Protein AF-A0ABD5SCU9-F1 (afdb_monomer)

Nearest PDB structures (foldseek):
  7f8a-assembly1_A  TM=7.297E-01  e=6.684E-02  Mycolicibacterium smegmatis
  7f8c-assembly1_A  TM=8.350E-01  e=1.208E-01  Mycolicibacterium smegmatis
  8iav-assembly1_A  TM=4.274E-01  e=5.855E-01  Streptococcus pneumoniae R6
  1pwh-assembly1_A  TM=5.058E-01  e=3.457E+00  Rattus norvegicus
  1p5j-assembly1_A  TM=4.187E-01  e=1.791E+00  Homo sapiens

Sequence (76 aa):
MVSPSRRALVDELGRYDRLLEIGIGTRPGVARALADRGRDVVAIDVADVADAADGHSSESPGSLRFYRADIVALAA

Solvent-accessible surface area (backbone atoms only — not comparable to full-at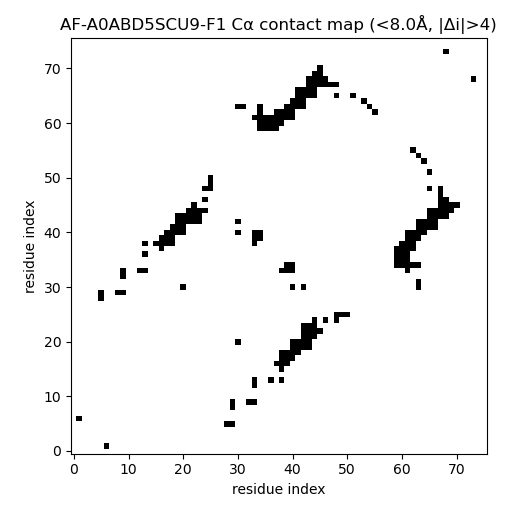om values): 4569 Å² total; per-residue (Å²): 132,85,54,69,69,52,52,54,50,40,62,66,54,59,79,46,63,69,48,76,42,78,67,41,64,92,64,54,66,51,56,51,56,31,13,68,71,41,17,38,29,42,35,28,20,72,58,85,52,89,74,63,68,77,69,72,62,94,79,48,77,24,41,63,46,79,44,73,45,56,64,74,72,71,74,109

Organism: NCBI:txid175631

pLDDT: mean 87.16, std 14.7, range [48.12, 98.19]

Mean predicted aligned error: 5.44 Å

InterPro domains:
  IPR005353 Uncharacterised protein family UPF0146 [PF03686] (15-72)
  IPR029063 S-adenosyl-L-methionine-dependent methyltransferase superfamily [G3DSA:3.40.50.150] (2-76)
  IPR029063 S-adenosyl-L-methionine-dependent methyltransferase superfamily [SSF53335] (6-74)

Secondary structure (DSSP, 8-state):
---HHHHHHHHHHTT-SEEEEE--TT--HHHHHHHHTT-EEEEEESS--TT-S----TT-SSEEEEEE--HHHHT-

Structure (mmCIF, N/CA/C/O backbone):
data_AF-A0ABD5SCU9-F1
#
_entry.id   AF-A0ABD5SCU9-F1
#
loop_
_atom_site.group_PDB
_atom_site.id
_atom_site.type_symbol
_atom_site.label_atom_id
_atom_site.label_alt_id
_atom_site.label_comp_id
_atom_site.label_asym_id
_atom_site.label_entity_id
_atom_site.label_seq_id
_atom_site.pdbx_PDB_ins_code
_atom_site.Cartn_x
_atom_site.Cartn_y
_atom_site.Cartn_z
_atom_site.occupancy
_atom_site.B_iso_or_equiv
_atom_site.auth_seq_id
_atom_site.auth_comp_id
_atom_site.auth_asym_id
_atom_site.auth_atom_id
_atom_site.pdbx_PDB_model_num
ATOM 1 N N . MET A 1 1 ? 8.084 15.855 6.179 1.00 72.62 1 MET A N 1
ATOM 2 C CA . MET A 1 1 ? 6.788 16.518 5.905 1.00 72.62 1 MET A CA 1
ATOM 3 C C . MET A 1 1 ? 6.035 15.699 4.860 1.00 72.62 1 MET A C 1
ATOM 5 O O . MET A 1 1 ? 6.633 15.363 3.846 1.00 72.62 1 MET A O 1
ATOM 9 N N . VAL A 1 2 ? 4.785 15.299 5.114 1.00 82.50 2 VAL A N 1
ATOM 10 C CA . VAL A 1 2 ? 4.002 14.474 4.169 1.00 82.50 2 VAL A CA 1
ATOM 11 C C . VAL A 1 2 ? 3.506 15.342 3.009 1.00 82.50 2 VAL A C 1
ATOM 13 O O . VAL A 1 2 ? 2.978 16.428 3.254 1.00 82.50 2 VAL A O 1
ATOM 16 N N . SER A 1 3 ? 3.668 14.887 1.760 1.00 92.44 3 SER A N 1
ATOM 17 C CA . SER A 1 3 ? 3.228 15.659 0.589 1.00 92.44 3 SER A CA 1
ATOM 18 C C . SER A 1 3 ? 1.704 15.877 0.597 1.00 92.44 3 SER A C 1
ATOM 20 O O . SER A 1 3 ? 0.969 14.999 1.061 1.00 92.44 3 SER A O 1
ATOM 22 N N . PRO A 1 4 ? 1.201 17.014 0.075 1.00 94.06 4 PRO A N 1
ATOM 23 C CA . PRO A 1 4 ? -0.239 17.275 -0.003 1.00 94.06 4 PRO A CA 1
ATOM 24 C C . PRO A 1 4 ? -1.009 16.168 -0.730 1.00 94.06 4 PRO A C 1
ATOM 26 O O . PRO A 1 4 ? -2.037 15.718 -0.236 1.00 94.06 4 PRO A O 1
ATOM 29 N N . SER A 1 5 ? -0.459 15.659 -1.836 1.00 93.88 5 SER A N 1
ATOM 30 C CA . SER A 1 5 ? -1.057 14.566 -2.608 1.00 93.88 5 SER A CA 1
ATOM 31 C C . SER A 1 5 ? -1.195 13.282 -1.792 1.00 93.88 5 SER A C 1
ATOM 33 O O . SER A 1 5 ? -2.209 12.602 -1.891 1.00 93.88 5 SER A O 1
ATOM 35 N N . ARG A 1 6 ? -0.207 12.960 -0.941 1.00 94.19 6 ARG A N 1
ATOM 36 C CA . ARG A 1 6 ? -0.294 11.780 -0.074 1.00 94.19 6 ARG A CA 1
ATOM 37 C C . ARG A 1 6 ? -1.424 11.928 0.936 1.00 94.19 6 ARG A C 1
ATOM 39 O O . ARG A 1 6 ? -2.180 10.987 1.110 1.00 94.19 6 ARG A O 1
ATOM 46 N N . ARG A 1 7 ? -1.561 13.094 1.576 1.00 95.62 7 ARG A N 1
ATOM 47 C CA . ARG A 1 7 ? -2.655 13.321 2.536 1.00 95.62 7 ARG A CA 1
ATOM 48 C C . ARG A 1 7 ? -4.020 13.174 1.869 1.00 95.62 7 ARG A C 1
ATOM 50 O O . ARG A 1 7 ? -4.835 12.411 2.362 1.00 95.62 7 ARG A O 1
ATOM 57 N N . ALA A 1 8 ? -4.204 13.812 0.712 1.00 97.31 8 ALA A N 1
ATOM 58 C CA . ALA A 1 8 ? -5.453 13.736 -0.041 1.00 97.31 8 ALA A CA 1
ATOM 59 C C . ALA A 1 8 ? -5.836 12.288 -0.398 1.00 97.31 8 ALA A C 1
ATOM 61 O O . ALA A 1 8 ? -6.986 11.902 -0.214 1.00 97.31 8 ALA A O 1
ATOM 62 N N . LEU A 1 9 ? -4.872 11.471 -0.846 1.00 96.81 9 LEU A N 1
ATOM 63 C CA . LEU A 1 9 ? -5.114 10.053 -1.129 1.00 96.81 9 LEU A CA 1
ATOM 64 C C . LEU A 1 9 ? -5.522 9.272 0.123 1.00 96.81 9 LEU A C 1
ATOM 66 O O . LEU A 1 9 ? -6.490 8.526 0.077 1.00 96.81 9 LEU A O 1
ATOM 70 N N . VAL A 1 10 ? -4.814 9.438 1.244 1.00 97.38 10 VAL A N 1
ATOM 71 C CA . VAL A 1 10 ? -5.119 8.692 2.479 1.00 97.38 10 VAL A CA 1
ATOM 72 C C . VAL A 1 10 ? -6.477 9.119 3.057 1.00 97.38 10 VAL A C 1
ATOM 74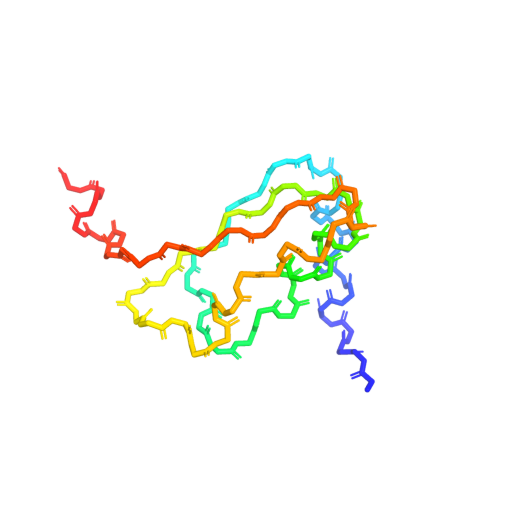 O O . VAL A 1 10 ? -7.190 8.288 3.616 1.00 97.38 10 VAL A O 1
ATOM 77 N N . ASP A 1 11 ? -6.856 10.394 2.930 1.00 97.62 11 ASP A N 1
ATOM 78 C CA . ASP A 1 11 ? -8.160 10.898 3.380 1.00 97.62 11 ASP A CA 1
ATOM 79 C C . ASP A 1 11 ? -9.307 10.319 2.544 1.00 97.62 11 ASP A C 1
ATOM 81 O O . ASP A 1 11 ? -10.252 9.774 3.109 1.00 97.62 11 ASP A O 1
ATOM 85 N N . GLU A 1 12 ? -9.197 10.356 1.214 1.00 97.94 12 GLU A N 1
ATOM 86 C CA . GLU A 1 12 ? -10.229 9.817 0.321 1.00 97.94 12 GLU A CA 1
ATOM 87 C C . GLU A 1 12 ? -10.349 8.290 0.430 1.00 97.94 12 GLU A C 1
ATOM 89 O O . GLU A 1 12 ? -11.448 7.744 0.524 1.00 97.94 12 GLU A O 1
ATOM 94 N N . LEU A 1 13 ? -9.217 7.584 0.436 1.00 98.00 13 LEU A N 1
ATOM 95 C CA . LEU A 1 13 ? -9.187 6.122 0.461 1.00 98.00 13 LEU A CA 1
ATOM 96 C C . LEU A 1 13 ? -9.501 5.544 1.848 1.00 98.00 13 LEU A C 1
ATOM 98 O O . LEU A 1 13 ? -9.949 4.405 1.947 1.00 98.00 13 LEU A O 1
ATOM 102 N N . GLY A 1 14 ? -9.332 6.325 2.918 1.00 97.06 14 GLY A N 1
ATOM 103 C CA . GLY A 1 14 ? -9.601 5.896 4.293 1.00 97.06 14 GLY A CA 1
ATOM 104 C C . GLY A 1 14 ? -11.065 5.547 4.580 1.00 97.06 14 GLY A C 1
ATOM 105 O O . GLY A 1 14 ? -11.349 4.943 5.612 1.00 97.06 14 GLY A O 1
ATOM 106 N N . ARG A 1 15 ? -11.992 5.885 3.673 1.00 97.06 15 ARG A N 1
ATOM 107 C CA . ARG A 1 15 ? -13.403 5.474 3.753 1.00 97.06 15 ARG A CA 1
ATOM 108 C C . ARG A 1 15 ? -13.637 3.990 3.455 1.00 97.06 15 ARG A C 1
ATOM 110 O O . ARG A 1 15 ? -14.744 3.509 3.669 1.00 97.06 15 ARG A O 1
ATOM 117 N N . TYR A 1 16 ? -12.641 3.296 2.907 1.00 98.19 16 TYR A N 1
ATOM 118 C CA . TYR A 1 16 ? -12.721 1.877 2.577 1.00 98.19 16 TYR A CA 1
ATOM 119 C C . TYR A 1 16 ? -11.993 1.043 3.625 1.00 98.19 16 TYR A C 1
ATOM 121 O O . TYR A 1 16 ? -10.891 1.387 4.043 1.00 98.19 16 TYR A O 1
ATOM 129 N N . ASP A 1 17 ? -12.579 -0.086 4.008 1.00 96.06 17 ASP A N 1
ATOM 130 C CA . ASP A 1 17 ? -11.977 -0.966 5.015 1.00 96.06 17 ASP A CA 1
ATOM 131 C C . ASP A 1 17 ? -10.850 -1.830 4.442 1.00 96.06 17 ASP A C 1
ATOM 133 O O . ASP A 1 17 ? -9.887 -2.141 5.141 1.00 96.06 17 ASP A O 1
ATOM 137 N N . ARG A 1 18 ? -10.959 -2.202 3.160 1.00 97.38 18 ARG A N 1
ATOM 138 C CA . ARG A 1 18 ? -10.020 -3.088 2.463 1.00 97.38 18 ARG A CA 1
ATOM 139 C C . ARG A 1 18 ? -9.545 -2.455 1.172 1.00 97.38 18 ARG A C 1
ATOM 141 O O . ARG A 1 18 ? -10.365 -2.042 0.354 1.00 97.38 18 ARG A O 1
ATOM 148 N N . LEU A 1 19 ? -8.232 -2.417 0.980 1.00 98.12 19 LEU A N 1
ATOM 149 C CA . LEU A 1 19 ? -7.600 -1.793 -0.172 1.00 98.12 19 LEU A CA 1
ATOM 150 C C . LEU A 1 19 ? -6.533 -2.695 -0.783 1.00 98.12 19 LEU A C 1
ATOM 152 O O . LEU A 1 19 ? -5.869 -3.475 -0.098 1.00 98.12 19 LEU A O 1
ATOM 156 N N . LEU A 1 20 ? -6.362 -2.536 -2.091 1.00 96.19 20 LEU A N 1
ATOM 157 C CA . LEU A 1 20 ? -5.288 -3.141 -2.860 1.00 96.19 20 LEU A CA 1
ATOM 158 C C . LEU A 1 20 ? -4.475 -2.032 -3.533 1.00 96.19 20 LEU A C 1
ATOM 160 O O . LEU A 1 20 ? -5.036 -1.230 -4.277 1.00 96.19 20 LEU A O 1
ATOM 164 N N . GLU A 1 21 ? -3.167 -2.002 -3.293 1.00 95.56 21 GLU A N 1
ATOM 165 C CA . GLU A 1 21 ? -2.225 -1.134 -4.002 1.00 95.56 21 GLU A CA 1
ATOM 166 C C . GLU A 1 21 ? -1.387 -1.980 -4.966 1.00 95.56 21 GLU A C 1
ATOM 168 O O . GLU A 1 21 ? -0.719 -2.925 -4.551 1.00 95.56 21 GLU A O 1
ATOM 173 N N . ILE A 1 22 ? -1.434 -1.649 -6.257 1.00 95.75 22 ILE A N 1
ATOM 174 C CA . ILE A 1 22 ? -0.663 -2.314 -7.314 1.00 95.75 22 ILE A CA 1
ATOM 175 C C . ILE A 1 22 ? 0.482 -1.389 -7.729 1.00 95.75 22 ILE A C 1
ATOM 177 O O . ILE A 1 22 ? 0.244 -0.227 -8.055 1.00 95.75 22 ILE A O 1
ATOM 181 N N . GLY A 1 23 ? 1.707 -1.910 -7.754 1.00 94.06 23 GLY A N 1
ATOM 182 C CA . GLY A 1 23 ? 2.912 -1.133 -8.039 1.00 94.06 23 GLY A CA 1
ATOM 183 C C . GLY A 1 23 ? 3.379 -0.306 -6.839 1.00 94.06 23 GLY A C 1
ATOM 184 O O . GLY A 1 23 ? 3.684 0.878 -6.989 1.00 94.06 23 GLY A O 1
ATOM 185 N N . ILE A 1 24 ? 3.399 -0.909 -5.642 1.00 93.56 24 ILE A N 1
ATOM 186 C CA . ILE A 1 24 ? 3.783 -0.233 -4.386 1.00 93.56 24 ILE A CA 1
ATOM 187 C C . ILE A 1 24 ? 5.223 0.322 -4.424 1.00 93.56 24 ILE A C 1
ATOM 189 O O . ILE A 1 24 ? 5.544 1.332 -3.781 1.00 93.56 24 ILE A O 1
ATOM 193 N N . GLY A 1 25 ? 6.106 -0.323 -5.193 1.00 91.56 25 GLY A N 1
ATOM 194 C CA . GLY A 1 25 ? 7.521 -0.002 -5.304 1.00 91.56 25 GLY A CA 1
ATOM 195 C C . GLY A 1 25 ? 8.218 0.129 -3.946 1.00 91.56 25 GLY A C 1
ATOM 196 O O . GLY A 1 25 ? 7.942 -0.585 -2.985 1.00 91.56 25 GLY A O 1
ATOM 197 N N . THR A 1 26 ? 9.137 1.091 -3.849 1.00 89.12 26 THR A N 1
ATOM 198 C CA . THR A 1 26 ? 9.936 1.361 -2.638 1.00 89.12 26 THR A CA 1
ATOM 199 C C . THR A 1 26 ? 9.375 2.489 -1.771 1.00 89.12 26 THR A C 1
ATOM 201 O O . THR A 1 26 ? 10.020 2.934 -0.823 1.00 89.12 26 THR A O 1
ATOM 204 N N . ARG A 1 27 ? 8.184 3.012 -2.094 1.00 89.25 27 ARG A N 1
ATOM 205 C CA . ARG A 1 27 ? 7.602 4.186 -1.421 1.00 89.25 27 ARG A CA 1
ATOM 206 C C . ARG A 1 27 ? 6.202 3.880 -0.882 1.00 89.25 27 ARG A C 1
ATOM 208 O O . ARG A 1 27 ? 5.251 4.535 -1.308 1.00 89.25 27 ARG A O 1
ATOM 215 N N . PRO A 1 28 ? 6.066 3.004 0.132 1.00 91.31 28 PRO A N 1
ATOM 216 C CA . PRO A 1 28 ? 4.773 2.522 0.631 1.00 91.31 28 PRO A CA 1
ATOM 217 C C . PRO A 1 28 ? 4.026 3.541 1.512 1.00 91.31 28 PRO A C 1
ATOM 219 O O . PRO A 1 28 ? 3.340 3.192 2.467 1.00 91.31 28 PRO A O 1
ATOM 222 N N . GLY A 1 29 ? 4.202 4.839 1.258 1.00 91.94 29 GLY A N 1
ATOM 223 C CA . GLY A 1 29 ? 3.749 5.902 2.149 1.00 91.94 29 GLY A CA 1
ATOM 224 C C . GLY A 1 29 ? 2.230 6.043 2.247 1.00 91.94 29 GLY A C 1
ATOM 225 O O . GLY A 1 29 ? 1.761 6.543 3.264 1.00 91.94 29 GLY A O 1
ATOM 226 N N . VAL A 1 30 ? 1.480 5.655 1.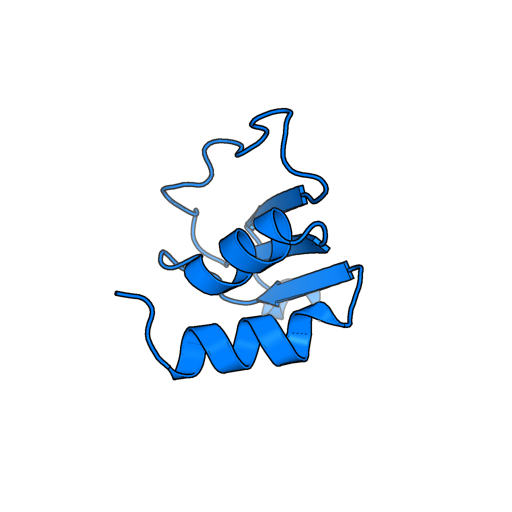210 1.00 94.81 30 VAL A N 1
ATOM 227 C CA . VAL A 1 30 ? 0.007 5.648 1.237 1.00 94.81 30 VAL A CA 1
ATOM 228 C C . VAL A 1 30 ? -0.485 4.395 1.957 1.00 94.81 30 VAL A C 1
ATOM 230 O O . VAL A 1 30 ? -1.181 4.528 2.959 1.00 94.81 30 VAL A O 1
ATOM 233 N N . ALA A 1 31 ? -0.044 3.209 1.524 1.00 95.00 31 ALA A N 1
ATOM 234 C CA . ALA A 1 31 ? -0.356 1.935 2.168 1.00 95.00 31 ALA A CA 1
ATOM 235 C C . ALA A 1 31 ? -0.092 1.924 3.685 1.00 95.00 31 ALA A C 1
ATOM 237 O O . ALA A 1 31 ? -0.978 1.554 4.452 1.00 95.00 31 ALA A O 1
ATOM 238 N N . ARG A 1 32 ? 1.088 2.390 4.132 1.00 93.12 32 ARG A N 1
ATOM 239 C CA . ARG A 1 32 ? 1.422 2.480 5.568 1.00 93.12 32 ARG A CA 1
ATOM 240 C C . ARG A 1 32 ? 0.450 3.396 6.314 1.00 93.12 32 ARG A C 1
ATOM 242 O O . ARG A 1 32 ? -0.130 2.985 7.306 1.00 93.12 32 ARG A O 1
ATOM 249 N N . ALA A 1 33 ? 0.191 4.592 5.786 1.00 94.25 33 ALA A N 1
ATOM 250 C CA . ALA A 1 33 ? -0.713 5.547 6.428 1.00 94.25 33 ALA A CA 1
ATOM 251 C C . ALA A 1 33 ? -2.175 5.060 6.492 1.00 94.25 33 ALA A C 1
ATOM 253 O O . ALA A 1 33 ? -2.916 5.453 7.391 1.00 94.25 33 ALA A O 1
ATOM 254 N N . LEU A 1 34 ? -2.610 4.226 5.543 1.00 95.69 34 LEU A N 1
ATOM 255 C CA . LEU A 1 34 ? -3.922 3.579 5.584 1.00 95.69 34 LEU A CA 1
ATOM 256 C C . LEU A 1 34 ? -3.965 2.465 6.639 1.00 95.69 34 LEU A C 1
ATOM 258 O O . LEU A 1 34 ? -4.925 2.407 7.407 1.00 95.69 34 LEU A O 1
ATOM 262 N N . ALA A 1 35 ? -2.921 1.641 6.738 1.00 95.06 35 ALA A N 1
ATOM 263 C CA . ALA A 1 35 ? -2.809 0.633 7.794 1.00 95.06 35 ALA A CA 1
ATOM 264 C C . ALA A 1 35 ? -2.789 1.267 9.198 1.00 95.06 35 ALA A C 1
ATOM 266 O O . ALA A 1 35 ? -3.550 0.842 10.068 1.00 95.06 35 ALA A O 1
ATOM 267 N N . ASP A 1 36 ? -2.050 2.368 9.377 1.00 93.06 36 ASP A N 1
ATOM 268 C CA . ASP A 1 36 ? -2.036 3.164 10.616 1.00 93.06 36 ASP A CA 1
ATOM 269 C C . ASP A 1 36 ? -3.439 3.703 10.979 1.00 93.06 36 ASP A C 1
ATOM 271 O O . ASP A 1 36 ? -3.764 3.902 12.149 1.00 93.06 36 ASP A O 1
ATOM 275 N N . ARG A 1 37 ? -4.311 3.924 9.980 1.00 93.94 37 ARG A N 1
ATOM 276 C CA . ARG A 1 37 ? -5.719 4.340 10.152 1.00 93.94 37 ARG A CA 1
ATOM 277 C C . ARG A 1 37 ? -6.691 3.177 10.356 1.00 93.94 37 ARG A C 1
ATOM 279 O O . ARG A 1 37 ? -7.908 3.391 10.313 1.00 93.94 37 ARG A O 1
ATOM 286 N N . GLY A 1 38 ? -6.192 1.962 10.546 1.00 95.38 38 GLY A N 1
ATOM 287 C CA . GLY A 1 38 ? -7.027 0.791 10.786 1.00 95.38 38 GLY A CA 1
ATOM 288 C C . GLY A 1 38 ? -7.564 0.119 9.529 1.00 95.38 38 GLY A C 1
ATOM 289 O O . GLY A 1 38 ? -8.576 -0.566 9.613 1.00 95.38 38 GLY A O 1
ATOM 290 N N . ARG A 1 39 ? -6.958 0.360 8.359 1.00 96.50 39 ARG A N 1
ATOM 291 C CA . ARG A 1 39 ? -7.388 -0.269 7.102 1.00 96.50 39 ARG A CA 1
ATOM 292 C C . ARG A 1 39 ? -6.561 -1.512 6.799 1.00 96.50 39 ARG A C 1
ATOM 294 O O . ARG A 1 39 ? -5.375 -1.565 7.112 1.00 96.50 39 ARG A O 1
ATOM 301 N N . ASP A 1 40 ? -7.174 -2.482 6.134 1.00 96.75 40 ASP A N 1
ATOM 302 C CA . ASP A 1 40 ? -6.479 -3.655 5.614 1.00 96.75 40 ASP A CA 1
ATOM 303 C C . ASP A 1 40 ? -5.991 -3.384 4.195 1.00 96.75 40 ASP A C 1
ATOM 305 O O .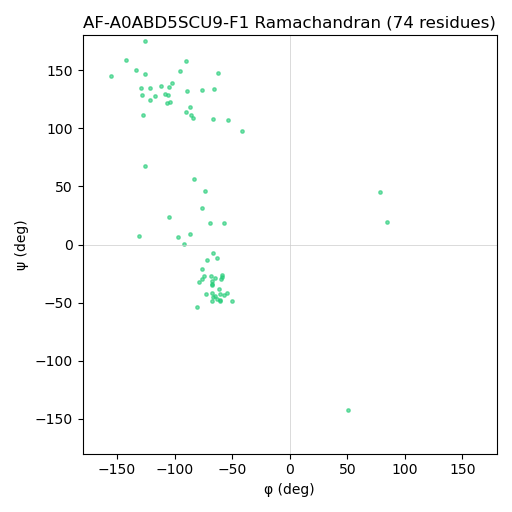 ASP A 1 40 ? -6.784 -3.240 3.264 1.00 96.75 40 ASP A O 1
ATOM 309 N N . VAL A 1 41 ? -4.677 -3.345 4.014 1.00 96.50 41 VAL A N 1
ATOM 310 C CA . VAL A 1 41 ? -4.032 -3.061 2.738 1.00 96.50 41 VAL A CA 1
ATOM 311 C C . VAL A 1 41 ? -3.226 -4.268 2.282 1.00 96.50 41 VAL A C 1
ATOM 313 O O . VAL A 1 41 ? -2.375 -4.801 2.995 1.00 96.50 41 VAL A O 1
ATOM 316 N N . VAL A 1 42 ? -3.478 -4.685 1.049 1.00 95.62 42 VAL A N 1
ATOM 317 C CA . VAL A 1 42 ? -2.624 -5.618 0.321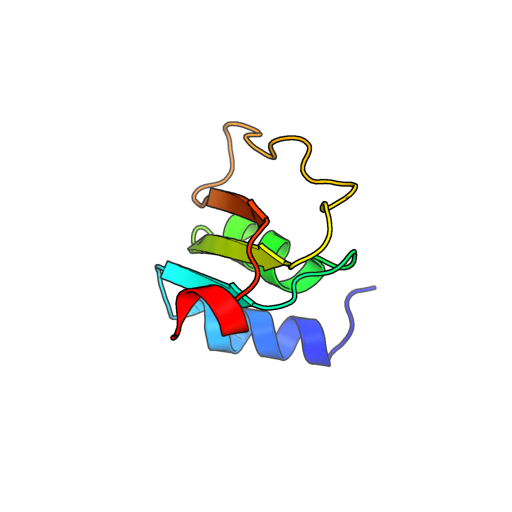 1.00 95.62 42 VAL A CA 1
ATOM 318 C C . VAL A 1 42 ? -1.832 -4.813 -0.703 1.00 95.62 42 VAL A C 1
ATOM 320 O O . VAL A 1 42 ? -2.407 -4.104 -1.521 1.00 95.62 42 VAL A O 1
ATOM 323 N N . ALA A 1 43 ? -0.512 -4.893 -0.644 1.00 95.19 43 ALA A N 1
ATOM 324 C CA . ALA A 1 43 ? 0.396 -4.227 -1.560 1.00 95.19 43 ALA A CA 1
ATOM 325 C C . ALA A 1 43 ? 1.038 -5.262 -2.487 1.00 95.19 43 ALA A C 1
ATOM 327 O O . ALA A 1 43 ? 1.567 -6.270 -2.018 1.00 95.19 43 ALA A O 1
ATOM 328 N N . ILE A 1 44 ? 0.990 -5.012 -3.793 1.00 94.44 44 ILE A N 1
ATOM 329 C CA . ILE A 1 44 ? 1.537 -5.894 -4.822 1.00 94.44 44 ILE A CA 1
ATOM 330 C C . ILE A 1 44 ? 2.587 -5.145 -5.636 1.00 94.44 44 ILE A C 1
ATOM 332 O O . ILE A 1 44 ? 2.351 -4.016 -6.064 1.00 94.44 44 ILE A O 1
ATOM 336 N N . ASP A 1 45 ? 3.724 -5.783 -5.890 1.00 94.81 45 ASP A N 1
ATOM 337 C CA . ASP A 1 45 ? 4.705 -5.330 -6.879 1.00 94.81 45 ASP A CA 1
ATOM 338 C C . ASP A 1 45 ? 5.327 -6.519 -7.618 1.00 94.81 45 ASP A C 1
ATOM 340 O O . ASP A 1 45 ? 5.314 -7.645 -7.125 1.00 94.81 45 ASP A O 1
ATOM 344 N N . VAL A 1 46 ? 5.891 -6.274 -8.798 1.00 94.69 46 VAL A N 1
ATOM 345 C CA . VAL A 1 46 ? 6.647 -7.291 -9.544 1.00 94.69 46 VAL A CA 1
ATOM 346 C C . VAL A 1 46 ? 8.043 -7.498 -8.946 1.00 94.69 46 VAL A C 1
ATOM 348 O O . VAL A 1 46 ? 8.605 -8.597 -9.018 1.00 94.69 46 VAL A O 1
ATOM 351 N N . ALA A 1 47 ? 8.597 -6.446 -8.337 1.00 90.50 47 ALA A N 1
ATOM 352 C CA . ALA A 1 47 ? 9.876 -6.466 -7.648 1.00 90.50 47 ALA A CA 1
ATOM 353 C C . ALA A 1 47 ? 9.718 -6.826 -6.164 1.00 90.50 47 ALA A C 1
ATOM 355 O O . ALA A 1 47 ? 8.664 -6.637 -5.558 1.00 90.50 47 ALA A O 1
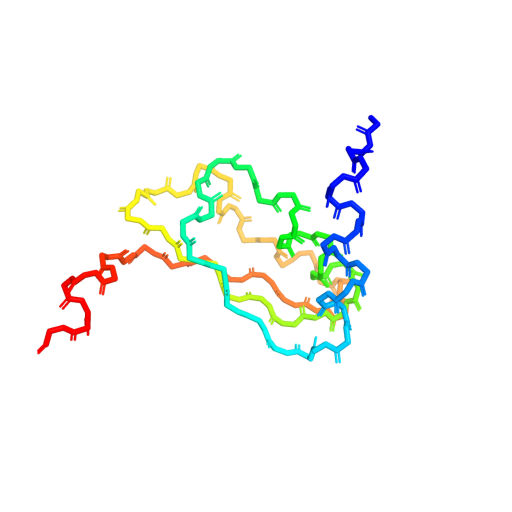ATOM 356 N N . ASP A 1 48 ? 10.798 -7.321 -5.558 1.00 81.94 48 ASP A N 1
ATOM 357 C CA . ASP A 1 48 ? 10.84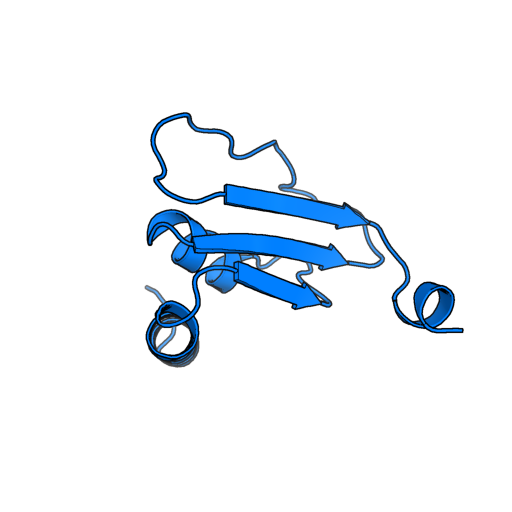1 -7.509 -4.109 1.00 81.94 48 ASP A CA 1
ATOM 358 C C . ASP A 1 48 ? 10.785 -6.146 -3.404 1.00 81.94 48 ASP A C 1
ATOM 360 O O . ASP A 1 48 ? 11.496 -5.201 -3.761 1.00 81.94 48 ASP A O 1
ATOM 364 N N . VAL A 1 49 ? 9.942 -6.041 -2.378 1.00 73.19 49 VAL A N 1
ATOM 365 C CA . VAL A 1 49 ? 9.820 -4.814 -1.590 1.00 73.19 49 VAL A CA 1
ATOM 366 C C . VAL A 1 49 ? 10.885 -4.836 -0.497 1.00 73.19 49 VAL A C 1
ATOM 368 O O . VAL A 1 49 ? 10.815 -5.628 0.438 1.00 73.19 49 VAL A O 1
ATOM 371 N N . ALA A 1 50 ? 11.879 -3.951 -0.611 1.00 62.12 50 ALA A N 1
ATOM 372 C CA . ALA A 1 50 ? 13.047 -3.914 0.277 1.00 62.12 50 ALA A CA 1
ATOM 373 C C . ALA A 1 50 ? 12.703 -3.720 1.771 1.00 62.12 50 ALA A C 1
ATOM 375 O O . ALA A 1 50 ? 13.440 -4.188 2.632 1.00 62.12 50 ALA A O 1
ATOM 376 N N . ASP A 1 51 ? 11.564 -3.086 2.067 1.00 58.28 51 ASP A N 1
ATOM 377 C CA . ASP A 1 51 ? 11.060 -2.861 3.427 1.00 58.28 51 ASP A CA 1
ATOM 378 C C . ASP A 1 51 ? 9.879 -3.783 3.789 1.00 58.28 51 ASP A C 1
ATOM 380 O O . ASP A 1 51 ? 9.082 -3.449 4.668 1.00 58.28 51 ASP A O 1
ATOM 384 N N . ALA A 1 52 ? 9.730 -4.938 3.133 1.00 56.03 52 ALA A N 1
ATOM 385 C CA . ALA A 1 52 ? 8.734 -5.950 3.503 1.00 56.03 52 ALA A CA 1
ATOM 386 C C . ALA A 1 52 ? 9.046 -6.650 4.838 1.00 56.03 52 ALA A C 1
ATOM 388 O O . ALA A 1 52 ? 8.517 -7.728 5.092 1.00 56.03 52 ALA A O 1
ATOM 389 N N . ALA A 1 53 ? 9.899 -6.065 5.692 1.00 53.28 53 ALA A N 1
ATOM 390 C CA . ALA A 1 53 ? 9.963 -6.450 7.089 1.00 53.28 53 ALA A CA 1
ATOM 391 C C . ALA A 1 53 ? 8.540 -6.342 7.632 1.00 53.28 53 ALA A C 1
ATOM 393 O O . ALA A 1 53 ? 7.998 -5.240 7.734 1.00 53.28 53 ALA A O 1
ATOM 394 N N . ASP A 1 54 ? 7.945 -7.510 7.860 1.00 50.66 54 ASP A N 1
ATOM 395 C CA . ASP A 1 54 ? 6.588 -7.724 8.320 1.00 50.66 54 ASP A CA 1
ATOM 396 C C . ASP A 1 54 ? 6.251 -6.708 9.406 1.00 50.66 54 ASP A C 1
ATOM 398 O O . ASP A 1 54 ? 6.600 -6.867 10.576 1.00 50.66 54 ASP A O 1
ATOM 402 N N . GLY A 1 55 ? 5.576 -5.633 8.999 1.00 48.50 55 GLY A N 1
ATOM 403 C CA . GLY A 1 55 ? 5.107 -4.558 9.860 1.00 48.50 55 GLY A CA 1
ATOM 404 C C . GLY A 1 55 ? 3.918 -5.021 10.691 1.00 48.50 55 GLY A C 1
ATOM 405 O O . GLY A 1 55 ? 2.918 -4.325 10.778 1.00 48.5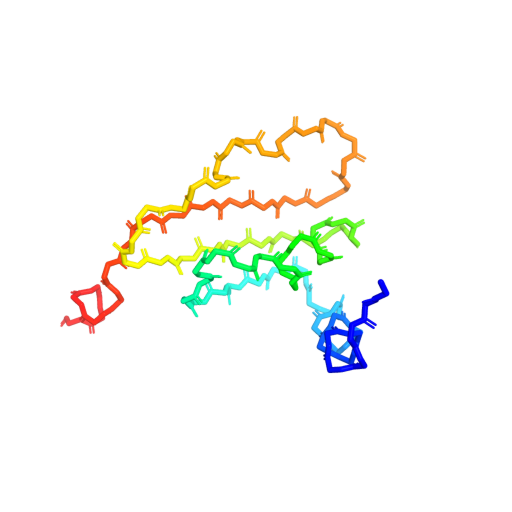0 55 GLY A O 1
ATOM 406 N N . HIS A 1 56 ? 4.016 -6.204 11.291 1.00 48.34 56 HIS A N 1
ATOM 407 C CA . HIS A 1 56 ? 3.174 -6.647 12.386 1.00 48.34 56 HIS A CA 1
ATOM 408 C C . HIS A 1 56 ? 3.763 -6.084 13.684 1.00 48.34 56 HIS A C 1
ATOM 410 O O . HIS A 1 56 ? 4.088 -6.815 14.618 1.00 48.34 56 HIS A O 1
ATOM 416 N N . SER A 1 57 ? 3.921 -4.761 13.764 1.00 48.12 57 SER A N 1
ATOM 417 C CA . SER A 1 57 ? 3.893 -4.131 15.078 1.00 48.12 57 SER A CA 1
ATOM 418 C C . SER A 1 57 ? 2.463 -4.327 15.571 1.00 48.12 57 SER A C 1
ATOM 420 O O . SER A 1 57 ? 1.534 -3.760 15.004 1.00 48.12 57 SER A O 1
ATOM 422 N N . SER A 1 58 ? 2.300 -5.210 16.554 1.00 50.97 58 SER A N 1
ATOM 423 C CA . SER A 1 58 ? 1.046 -5.752 17.105 1.00 50.97 58 SER A CA 1
ATOM 424 C C . SER A 1 58 ? 0.039 -4.714 17.656 1.00 50.97 58 SER A C 1
ATOM 426 O O . SER A 1 58 ? -0.847 -5.074 18.426 1.00 50.97 58 SER A O 1
ATOM 428 N N . GLU A 1 59 ? 0.147 -3.437 17.288 1.00 58.25 59 GLU A N 1
ATOM 429 C CA . GLU A 1 59 ? -0.634 -2.324 17.836 1.00 58.25 59 GLU A CA 1
ATOM 430 C C . GLU A 1 59 ? -1.261 -1.408 16.768 1.00 58.25 59 GLU A C 1
ATOM 432 O O . GLU A 1 59 ? -1.845 -0.384 17.116 1.00 58.25 59 GLU A O 1
ATOM 437 N N . SER A 1 60 ? -1.187 -1.750 15.474 1.00 59.59 60 SER A N 1
ATOM 438 C CA . SER A 1 60 ? -1.991 -1.051 14.459 1.00 59.59 60 SER A CA 1
ATOM 439 C C . SER A 1 60 ? -3.357 -1.724 14.294 1.00 59.59 60 SER A C 1
ATOM 441 O O . SER A 1 60 ? -3.415 -2.941 14.134 1.00 59.59 60 SER A O 1
ATOM 443 N N . PRO A 1 61 ? -4.470 -0.965 14.294 1.00 77.19 61 PRO A N 1
ATOM 444 C CA . PRO A 1 61 ? -5.808 -1.527 14.097 1.00 77.19 61 PRO A CA 1
ATOM 445 C C . PRO A 1 61 ? -6.041 -2.099 12.686 1.00 77.19 61 PRO A C 1
ATOM 447 O O . PRO A 1 61 ? -7.090 -2.685 12.441 1.00 7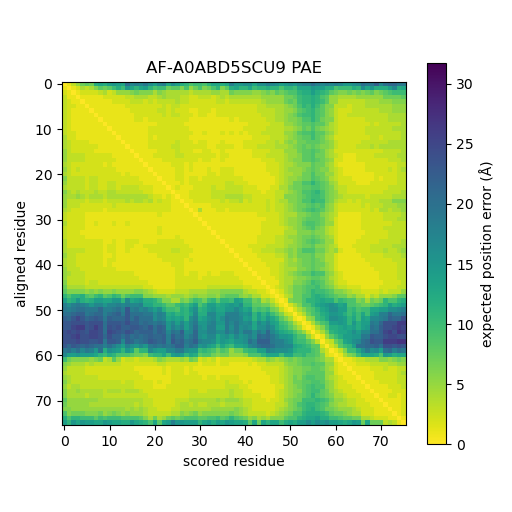7.19 61 PRO A O 1
ATOM 450 N N . GLY A 1 62 ? -5.101 -1.900 11.758 1.00 88.81 62 GLY A N 1
ATOM 451 C CA . GLY A 1 62 ? -5.154 -2.355 10.371 1.00 88.81 62 GLY A CA 1
ATOM 452 C C . GLY A 1 62 ? -3.924 -3.180 10.009 1.00 88.81 62 GLY A C 1
ATOM 453 O O . GLY A 1 62 ? -2.994 -3.319 10.803 1.00 88.81 62 GLY A O 1
ATOM 454 N N . SER A 1 63 ? -3.908 -3.728 8.796 1.00 93.75 63 SER A N 1
ATOM 455 C CA . SER A 1 63 ? -2.828 -4.594 8.318 1.00 93.75 63 SER A CA 1
ATOM 456 C C . SER A 1 63 ? -2.240 -4.104 6.998 1.00 93.75 63 SER A C 1
ATOM 458 O O . SER A 1 63 ? -2.950 -3.565 6.156 1.00 93.75 63 SER A O 1
ATOM 460 N N . LEU A 1 64 ? -0.938 -4.316 6.795 1.00 92.88 64 LEU A N 1
ATOM 461 C CA . LEU A 1 64 ? -0.268 -4.107 5.512 1.00 92.88 64 LEU A CA 1
ATOM 462 C C . LEU A 1 64 ? 0.499 -5.375 5.137 1.00 92.88 64 LEU A C 1
ATOM 464 O O . LEU A 1 64 ? 1.485 -5.714 5.785 1.00 92.88 64 LEU A O 1
ATOM 468 N N . ARG A 1 65 ? 0.044 -6.074 4.094 1.00 93.31 65 ARG A N 1
ATOM 469 C CA . ARG A 1 65 ? 0.684 -7.295 3.575 1.00 93.31 65 ARG A CA 1
ATOM 470 C C . ARG A 1 65 ? 1.291 -7.043 2.205 1.00 93.31 65 ARG A C 1
ATOM 472 O O . ARG A 1 65 ? 0.629 -6.456 1.355 1.00 93.31 65 ARG A O 1
ATOM 479 N N . PHE A 1 66 ? 2.502 -7.539 1.975 1.00 92.56 66 PHE A N 1
ATOM 480 C CA . PHE A 1 66 ? 3.196 -7.420 0.694 1.00 92.56 66 PHE A CA 1
ATOM 481 C C . PHE A 1 66 ? 3.168 -8.743 -0.069 1.00 92.56 66 PHE A C 1
ATOM 483 O O . PHE A 1 66 ? 3.439 -9.798 0.501 1.00 92.56 66 PHE A O 1
ATOM 490 N N . TYR A 1 67 ? 2.884 -8.677 -1.367 1.00 92.44 67 TYR A N 1
ATOM 491 C CA . TYR A 1 67 ? 2.972 -9.810 -2.278 1.00 92.44 67 TYR A CA 1
ATOM 492 C C . TYR A 1 67 ? 3.788 -9.430 -3.501 1.00 92.44 67 TYR A C 1
ATOM 494 O O . TYR A 1 67 ? 3.565 -8.394 -4.126 1.00 92.44 67 TYR A O 1
ATOM 502 N N . ARG A 1 68 ? 4.700 -10.319 -3.878 1.00 93.62 68 ARG A N 1
ATOM 503 C CA . ARG A 1 68 ? 5.359 -10.234 -5.169 1.00 93.62 68 ARG A CA 1
ATOM 504 C C . ARG A 1 68 ? 4.513 -10.942 -6.218 1.00 93.62 68 ARG A C 1
ATOM 506 O O . ARG A 1 68 ? 4.294 -12.147 -6.106 1.00 93.62 68 ARG A O 1
ATOM 513 N N . ALA A 1 69 ? 4.058 -10.213 -7.229 1.00 93.25 69 ALA A N 1
ATOM 514 C CA . ALA A 1 69 ? 3.337 -10.784 -8.357 1.00 93.25 69 ALA A CA 1
ATOM 515 C C . ALA A 1 69 ? 3.459 -9.910 -9.610 1.00 93.25 69 ALA A C 1
ATOM 517 O O . ALA A 1 69 ? 3.441 -8.682 -9.540 1.00 93.25 69 ALA A O 1
ATOM 518 N N . ASP A 1 70 ? 3.513 -10.566 -10.767 1.00 95.00 70 ASP A N 1
ATOM 519 C CA . ASP A 1 70 ? 3.242 -9.925 -12.048 1.00 95.00 70 ASP A CA 1
ATOM 520 C C . ASP A 1 70 ? 1.723 -9.920 -12.279 1.00 95.00 70 ASP A C 1
ATOM 522 O O . ASP A 1 70 ? 1.107 -10.964 -12.502 1.00 95.00 70 ASP A O 1
ATOM 526 N N . ILE A 1 71 ? 1.110 -8.737 -12.197 1.00 93.25 71 ILE A N 1
ATOM 527 C CA . ILE A 1 71 ? -0.337 -8.572 -12.384 1.00 93.25 71 ILE A CA 1
ATOM 528 C C . ILE A 1 71 ? -0.765 -8.850 -13.824 1.00 93.25 71 ILE A C 1
ATOM 530 O O . ILE A 1 71 ? -1.870 -9.344 -14.037 1.00 93.25 71 ILE A O 1
ATOM 534 N N . VAL A 1 72 ? 0.094 -8.567 -14.806 1.00 94.50 72 VAL A N 1
ATOM 535 C CA . VAL A 1 72 ? -0.218 -8.842 -16.212 1.00 94.50 72 VAL A CA 1
ATOM 536 C C . VAL A 1 72 ? -0.286 -10.350 -16.429 1.00 94.50 72 VAL A C 1
ATOM 538 O O . VAL A 1 72 ? -1.215 -10.826 -17.074 1.00 94.50 72 VAL A O 1
ATOM 541 N N . ALA A 1 73 ? 0.637 -11.106 -15.832 1.00 94.81 73 ALA A N 1
ATOM 542 C CA . ALA A 1 73 ? 0.597 -12.565 -15.877 1.00 94.81 73 ALA A CA 1
ATOM 543 C C . ALA A 1 73 ? -0.588 -13.159 -15.092 1.00 94.81 73 ALA A C 1
ATOM 545 O O . ALA A 1 73 ? -1.126 -14.185 -15.495 1.00 94.81 73 ALA A O 1
ATOM 546 N N . LEU A 1 74 ? -1.001 -12.532 -13.983 1.00 89.12 74 LEU A N 1
ATOM 547 C CA . LEU A 1 74 ? -2.103 -13.012 -13.138 1.00 89.12 74 LEU A CA 1
ATOM 548 C C . LEU A 1 74 ? -3.495 -12.786 -13.754 1.00 89.12 74 LEU A C 1
ATOM 550 O O . LEU A 1 74 ? -4.433 -13.502 -13.416 1.00 89.12 74 LEU A O 1
ATOM 554 N N . ALA A 1 75 ? -3.643 -11.768 -14.602 1.00 84.75 75 ALA A N 1
ATOM 555 C CA . ALA A 1 75 ? -4.919 -11.383 -15.208 1.00 84.75 75 ALA A CA 1
ATOM 556 C C . ALA A 1 75 ? -5.198 -12.048 -16.571 1.00 84.75 75 ALA A C 1
ATOM 558 O O . ALA A 1 75 ? -6.227 -11.750 -17.182 1.00 84.75 75 ALA A O 1
ATOM 559 N N . ALA A 1 76 ? -4.277 -12.888 -17.051 1.00 77.94 76 ALA A N 1
ATOM 560 C CA . ALA A 1 76 ? -4.405 -13.664 -18.285 1.00 77.94 76 ALA A CA 1
ATOM 561 C C . ALA A 1 76 ? -5.253 -14.927 -18.076 1.00 77.94 76 ALA A C 1
ATOM 563 O O . ALA A 1 76 ? -6.018 -15.262 -19.009 1.00 77.94 76 ALA A O 1
#

Radius of gyration: 12.49 Å; Cα contacts (8 Å, |Δi|>4): 113; chains: 1; bounding box: 26×31×36 Å

Foldseek 3Di:
DDDPVLVVLLVVCLVDQEEEAEACEAPVSNLVSSQQSLHEYEYEYQDDHPPQPQPPPVPGNYHYHYDHDDVVVVVD